Protein AF-A0A7J9K5C7-F1 (afdb_monomer_lite)

pLDDT: mean 89.98, std 9.6, range [55.69, 97.75]

Sequence (106 aa):
MDMNRLLLFCSAHTDCIITEDQETAEIFLHQVDSAAVFHNASTRFCDGARFGLGAEVGISTSRIHARGPVGVEGLLTTRWILKGSGQVVDGDKGVIYTHKDIPIKS

Structure (mmCIF, N/CA/C/O backbone):
data_AF-A0A7J9K5C7-F1
#
_entry.id   AF-A0A7J9K5C7-F1
#
loop_
_atom_site.group_PDB
_atom_site.id
_atom_site.type_symbol
_atom_site.label_atom_id
_atom_site.label_alt_id
_atom_site.label_comp_id
_atom_site.label_asym_id
_atom_site.label_entity_id
_atom_site.label_seq_id
_atom_site.pdbx_PDB_ins_code
_atom_site.Cartn_x
_atom_site.Cartn_y
_atom_site.Cartn_z
_atom_site.occupancy
_atom_site.B_iso_or_equiv
_atom_site.auth_seq_id
_atom_site.auth_comp_id
_atom_site.auth_asym_id
_atom_site.auth_atom_id
_atom_site.pdbx_PDB_model_num
ATOM 1 N N . MET A 1 1 ? -4.927 10.057 26.005 1.00 55.69 1 MET A N 1
ATOM 2 C CA . MET A 1 1 ? -4.087 8.865 25.750 1.00 55.69 1 MET A CA 1
ATOM 3 C C . MET A 1 1 ? -2.728 9.371 25.284 1.00 55.69 1 MET A C 1
ATOM 5 O O . MET A 1 1 ? -2.717 10.280 24.469 1.00 55.69 1 MET A O 1
ATOM 9 N N . ASP A 1 2 ? -1.610 8.904 25.845 1.00 65.50 2 ASP A N 1
ATOM 10 C CA . ASP A 1 2 ? -0.277 9.381 25.433 1.00 65.50 2 ASP A CA 1
ATOM 11 C C . ASP A 1 2 ? 0.201 8.597 24.205 1.00 65.50 2 ASP A C 1
ATOM 13 O O . ASP A 1 2 ? 0.544 7.416 24.316 1.00 65.50 2 ASP A O 1
ATOM 17 N N . MET A 1 3 ? 0.209 9.247 23.038 1.00 68.12 3 MET A N 1
ATOM 18 C CA . MET A 1 3 ? 0.561 8.591 21.780 1.00 68.12 3 MET A CA 1
ATOM 19 C C . MET A 1 3 ? 2.017 8.124 21.713 1.00 68.12 3 MET A C 1
ATOM 21 O O . MET A 1 3 ? 2.315 7.126 21.055 1.00 68.12 3 MET A O 1
ATOM 25 N N . ASN A 1 4 ? 2.917 8.767 22.460 1.00 61.34 4 ASN A N 1
ATOM 26 C CA . ASN A 1 4 ? 4.333 8.404 22.454 1.00 61.34 4 ASN A CA 1
ATOM 27 C C . ASN A 1 4 ? 4.580 7.011 23.042 1.00 61.34 4 ASN A C 1
ATOM 29 O O . ASN A 1 4 ? 5.534 6.335 22.660 1.00 61.34 4 ASN A O 1
ATOM 33 N N . ARG A 1 5 ? 3.711 6.543 23.947 1.00 58.72 5 ARG A N 1
ATOM 34 C CA . ARG A 1 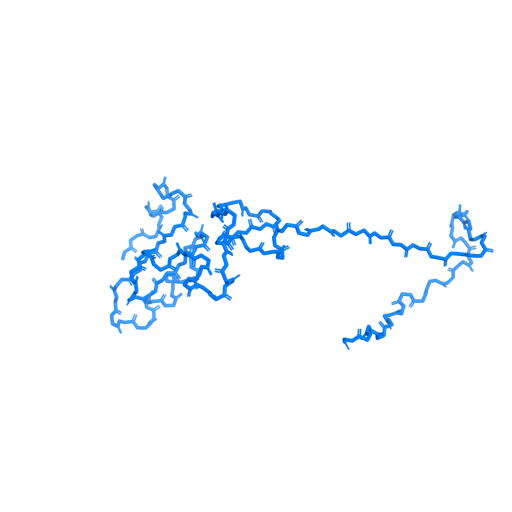5 ? 3.831 5.198 24.526 1.00 58.72 5 ARG A CA 1
ATOM 35 C C . ARG A 1 5 ? 3.410 4.098 23.557 1.00 58.72 5 ARG A C 1
ATOM 37 O O . ARG A 1 5 ? 4.007 3.028 23.581 1.00 58.72 5 ARG A O 1
ATOM 44 N N . LEU A 1 6 ? 2.423 4.351 22.699 1.00 61.91 6 LEU A N 1
ATOM 45 C CA . LEU A 1 6 ? 1.974 3.391 21.683 1.00 61.91 6 LEU A CA 1
ATOM 46 C C . LEU A 1 6 ? 3.061 3.136 20.635 1.00 61.91 6 LEU A C 1
ATOM 48 O O . LEU A 1 6 ? 3.364 1.984 20.334 1.00 61.91 6 LEU A O 1
ATOM 52 N N . LEU A 1 7 ? 3.719 4.198 20.164 1.00 64.50 7 LEU A N 1
ATOM 53 C CA . LEU A 1 7 ? 4.805 4.099 19.184 1.00 64.50 7 LEU A CA 1
ATOM 54 C C . LEU A 1 7 ? 6.032 3.329 19.706 1.00 64.50 7 LEU A C 1
ATOM 56 O O . LEU A 1 7 ? 6.784 2.775 18.910 1.00 64.50 7 LEU A O 1
ATOM 60 N N . LEU A 1 8 ? 6.244 3.283 21.027 1.00 62.56 8 LEU A N 1
ATOM 61 C CA . LEU A 1 8 ? 7.425 2.656 21.627 1.00 62.56 8 LEU A CA 1
ATOM 62 C C . LEU A 1 8 ? 7.285 1.136 21.823 1.00 62.56 8 LEU A C 1
ATOM 64 O O . LEU A 1 8 ? 8.290 0.429 21.828 1.00 62.56 8 LEU A O 1
ATOM 68 N N . PHE A 1 9 ? 6.060 0.633 22.006 1.00 70.69 9 PHE A N 1
ATOM 69 C CA . PHE A 1 9 ? 5.815 -0.770 22.374 1.00 70.69 9 PHE A CA 1
ATOM 70 C C . PHE A 1 9 ? 4.999 -1.561 21.349 1.00 70.69 9 PHE A C 1
ATOM 72 O O . PHE A 1 9 ? 4.896 -2.782 21.482 1.00 70.69 9 PHE A O 1
ATOM 79 N N . CYS A 1 10 ? 4.421 -0.910 20.338 1.00 74.69 10 CYS A N 1
ATOM 80 C CA . CYS A 1 10 ? 3.645 -1.611 19.326 1.00 74.69 10 CYS A CA 1
ATOM 81 C C . CYS A 1 10 ? 4.523 -2.132 18.178 1.00 74.69 10 CYS A C 1
ATOM 83 O O . CYS A 1 10 ? 5.467 -1.479 17.741 1.00 74.69 10 CYS A O 1
ATOM 85 N N . SER A 1 11 ? 4.185 -3.307 17.642 1.00 84.19 11 SER A N 1
ATOM 86 C CA . SER A 1 11 ? 4.871 -3.929 16.497 1.00 84.19 11 SER A CA 1
ATOM 87 C C . SER A 1 11 ? 4.541 -3.281 15.145 1.00 84.19 11 SER A C 1
ATOM 89 O O . SER A 1 11 ? 4.951 -3.793 14.102 1.00 84.19 11 SER A O 1
ATOM 91 N N . ALA A 1 12 ? 3.777 -2.183 15.153 1.00 90.56 12 ALA A N 1
ATOM 92 C CA . ALA A 1 12 ? 3.231 -1.514 13.976 1.00 90.56 12 ALA A CA 1
ATOM 93 C C . ALA A 1 12 ? 2.311 -2.406 13.112 1.00 90.56 12 ALA A C 1
ATOM 95 O O . ALA A 1 12 ? 2.185 -2.182 11.906 1.00 90.56 12 ALA A O 1
ATOM 96 N N . HIS A 1 13 ? 1.670 -3.426 13.702 1.00 93.88 13 HIS A N 1
ATOM 97 C CA . HIS A 1 13 ? 0.780 -4.353 12.992 1.00 93.88 13 HIS A CA 1
ATOM 98 C C . HIS A 1 13 ? -0.662 -3.841 12.915 1.00 93.88 13 HIS A C 1
ATOM 100 O O . HIS A 1 13 ? -1.153 -3.504 11.839 1.00 93.88 13 HIS A O 1
ATOM 106 N N . THR A 1 14 ? -1.380 -3.807 14.038 1.00 94.38 14 THR A N 1
ATOM 107 C CA . THR A 1 14 ? -2.772 -3.342 14.075 1.00 94.38 14 THR A CA 1
ATOM 108 C C . THR A 1 14 ? -3.093 -2.746 15.427 1.00 94.38 14 THR A C 1
ATOM 110 O O . THR A 1 14 ? -2.999 -3.441 16.436 1.00 94.38 14 THR A O 1
ATOM 113 N N . ASP A 1 15 ? -3.544 -1.499 15.422 1.00 94.44 15 ASP A N 1
ATOM 114 C CA . ASP A 1 15 ? -3.931 -0.764 16.621 1.00 94.44 15 ASP A CA 1
ATOM 115 C C . ASP A 1 15 ? -5.356 -0.240 16.494 1.00 94.44 15 ASP A C 1
ATOM 117 O O . ASP A 1 15 ? -5.854 0.011 15.397 1.00 94.44 15 ASP A O 1
ATOM 121 N N . CYS A 1 16 ? -6.032 -0.083 17.628 1.00 95.44 16 CYS A N 1
ATOM 122 C CA . CYS A 1 16 ? -7.396 0.417 17.659 1.00 95.44 16 CYS A CA 1
ATOM 123 C C . CYS A 1 16 ? -7.615 1.366 18.832 1.00 95.44 16 CYS A C 1
ATOM 125 O O . CYS A 1 16 ? -7.111 1.132 19.932 1.00 95.44 16 CYS A O 1
ATOM 127 N N . ILE A 1 17 ? -8.419 2.399 18.590 1.00 95.31 17 ILE A N 1
ATOM 128 C CA . ILE A 1 17 ? -9.000 3.251 19.620 1.00 95.31 17 ILE A CA 1
ATOM 129 C C . ILE A 1 17 ? -10.497 2.977 19.759 1.00 95.31 17 ILE A C 1
ATOM 131 O O . ILE A 1 17 ? -11.215 2.839 18.766 1.00 95.31 17 ILE A O 1
ATOM 135 N N . ILE A 1 18 ? -10.966 2.935 21.007 1.00 96.69 18 ILE A N 1
ATOM 136 C CA . ILE A 1 18 ? -12.391 2.911 21.338 1.00 96.69 18 ILE A CA 1
ATOM 137 C C . ILE A 1 18 ? -12.755 4.263 21.952 1.00 96.69 18 ILE A C 1
ATO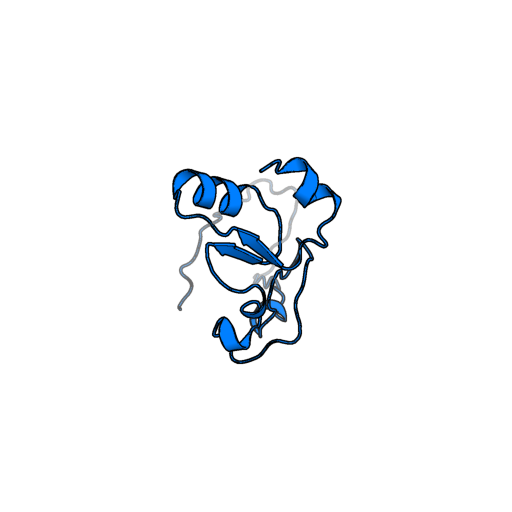M 139 O O . ILE A 1 18 ? -12.270 4.592 23.034 1.00 96.69 18 ILE A O 1
ATOM 143 N N . THR A 1 19 ? -13.554 5.063 21.249 1.00 95.94 19 THR A N 1
ATOM 144 C CA . THR A 1 19 ? -13.964 6.407 21.690 1.00 95.94 19 THR A CA 1
ATOM 145 C C . THR A 1 19 ? -15.248 6.852 20.987 1.00 95.94 19 THR A C 1
ATOM 147 O O . THR A 1 19 ? -15.494 6.476 19.840 1.00 95.94 19 THR A O 1
ATOM 150 N N . GLU A 1 20 ? -16.059 7.663 21.662 1.00 97.75 20 GLU A N 1
ATOM 151 C CA . GLU A 1 20 ? -17.205 8.370 21.064 1.00 97.75 20 GLU A CA 1
ATOM 152 C C . GLU A 1 20 ? -16.834 9.786 20.601 1.00 97.75 20 GLU A C 1
ATOM 154 O O . GLU A 1 20 ? -17.549 10.377 19.797 1.00 97.75 20 GLU A O 1
ATOM 159 N N . ASP A 1 21 ? -15.708 10.326 21.080 1.00 97.75 21 ASP A N 1
ATOM 160 C CA . ASP A 1 21 ? -15.196 11.614 20.620 1.00 97.75 21 ASP A CA 1
ATOM 161 C C . ASP A 1 21 ? -14.515 11.469 19.254 1.00 97.75 21 ASP A C 1
ATOM 163 O O . ASP A 1 21 ? -13.468 10.820 19.130 1.00 97.75 21 ASP A O 1
ATOM 167 N N . GLN A 1 22 ? -15.114 12.100 18.245 1.00 97.38 22 GLN A N 1
ATOM 168 C CA . GLN A 1 22 ? -14.640 12.049 16.869 1.00 97.38 22 GLN A CA 1
ATOM 169 C C . GLN A 1 22 ? -13.291 12.751 16.701 1.00 97.38 22 GLN A C 1
ATOM 171 O O . GLN A 1 22 ? -12.458 12.269 15.943 1.00 97.38 22 GLN A O 1
ATOM 176 N N . GLU A 1 23 ? -13.035 13.849 17.418 1.00 96.94 23 GLU A N 1
ATOM 177 C CA . GLU A 1 23 ? -11.765 14.572 17.291 1.00 96.94 23 GLU A CA 1
ATOM 178 C C . GLU A 1 23 ? -10.600 13.693 17.764 1.00 96.94 23 GLU A C 1
ATOM 180 O O . GLU A 1 23 ? -9.613 13.508 17.049 1.00 96.94 23 GLU A O 1
ATOM 185 N N . THR A 1 24 ? -10.756 13.051 18.925 1.00 94.44 24 THR A N 1
ATOM 186 C CA . THR A 1 24 ? -9.786 12.070 19.422 1.00 94.44 24 THR A CA 1
ATOM 187 C C . THR A 1 24 ? -9.611 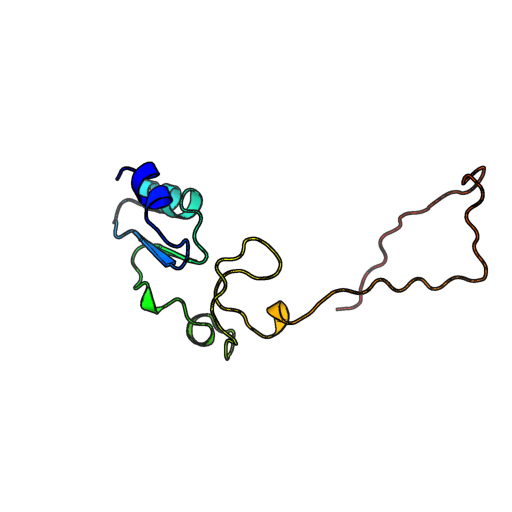10.885 18.464 1.00 94.44 24 THR A C 1
ATOM 189 O O . THR A 1 24 ? -8.486 10.404 18.298 1.00 94.44 24 THR A O 1
ATOM 192 N N . ALA A 1 25 ? -10.688 10.405 17.829 1.00 95.62 25 ALA A N 1
ATOM 193 C CA . ALA A 1 25 ? -10.608 9.311 16.862 1.00 95.62 25 ALA A CA 1
ATOM 194 C C . ALA A 1 25 ? -9.755 9.684 15.641 1.00 95.62 25 ALA A C 1
ATOM 196 O O . ALA A 1 25 ? -8.838 8.939 15.293 1.00 95.62 25 ALA A O 1
ATOM 197 N N . GLU A 1 26 ? -9.997 10.851 15.038 1.00 96.25 26 GLU A N 1
ATOM 198 C CA . GLU A 1 26 ? -9.237 11.330 13.874 1.00 96.25 26 GLU A CA 1
ATOM 199 C C . GLU A 1 26 ? -7.757 11.548 14.209 1.00 96.25 26 GLU A C 1
ATOM 201 O O . GLU A 1 26 ? -6.871 11.125 13.462 1.00 96.25 26 GLU A O 1
ATOM 206 N N . ILE A 1 27 ? -7.466 12.136 15.377 1.00 94.50 27 ILE A N 1
ATOM 207 C CA . ILE A 1 27 ? -6.087 12.314 15.851 1.00 94.50 27 ILE A CA 1
ATOM 208 C C . ILE A 1 27 ? -5.376 10.959 15.946 1.00 94.50 27 ILE A C 1
ATOM 210 O O . ILE A 1 27 ? -4.248 10.821 15.469 1.00 94.50 27 ILE A O 1
ATOM 214 N N . PHE A 1 28 ? -6.024 9.944 16.523 1.00 93.81 28 PHE A N 1
ATOM 215 C CA . PHE A 1 28 ? -5.447 8.604 16.639 1.00 93.81 28 PHE A CA 1
ATOM 216 C C . PHE A 1 28 ? -5.221 7.950 15.270 1.00 93.81 28 PHE A C 1
ATOM 218 O O . PHE A 1 28 ? -4.130 7.442 15.009 1.00 93.81 28 PHE A O 1
ATOM 225 N N . LEU A 1 29 ? -6.223 8.000 14.384 1.00 94.69 29 LEU A N 1
ATOM 226 C CA . LEU A 1 29 ? -6.157 7.427 13.036 1.00 94.69 29 LEU A CA 1
ATOM 227 C C . LEU A 1 29 ? -5.025 8.031 12.193 1.00 94.69 29 LEU A C 1
ATOM 229 O O . LEU A 1 29 ? -4.469 7.341 11.343 1.00 94.69 29 LEU A O 1
ATOM 233 N N . HIS A 1 30 ? -4.670 9.298 12.418 1.00 94.25 30 HIS A N 1
ATOM 234 C CA . HIS A 1 30 ? -3.600 9.978 11.682 1.00 94.25 30 HIS A CA 1
ATOM 235 C C . HIS A 1 30 ? -2.217 9.886 12.334 1.00 94.25 30 HIS A C 1
ATOM 237 O O . HIS A 1 30 ? -1.213 9.940 11.625 1.00 94.25 30 HIS A O 1
ATOM 243 N N . GLN A 1 31 ? -2.132 9.779 13.662 1.00 92.00 31 GLN A N 1
ATOM 244 C CA . GLN A 1 31 ? -0.845 9.778 14.369 1.00 92.00 31 GLN A CA 1
ATOM 245 C C . GLN A 1 31 ? -0.251 8.383 14.577 1.00 92.00 31 GLN A C 1
ATOM 247 O O . GLN A 1 31 ? 0.961 8.257 14.758 1.00 92.00 31 GLN A O 1
ATOM 252 N N . VAL A 1 32 ? -1.075 7.333 14.581 1.00 91.25 32 VAL A N 1
ATOM 253 C CA . VAL A 1 32 ? -0.595 5.959 14.761 1.00 91.25 32 VAL A CA 1
ATOM 254 C C . VAL A 1 32 ? -0.012 5.426 13.458 1.00 91.25 32 VAL A C 1
ATOM 256 O O . VAL A 1 32 ? -0.721 5.221 12.479 1.00 91.25 32 VAL A O 1
ATOM 259 N N . ASP A 1 33 ? 1.285 5.129 13.460 1.00 92.06 33 ASP A N 1
ATOM 260 C CA . ASP A 1 33 ? 1.983 4.583 12.295 1.00 92.06 33 ASP A CA 1
ATOM 261 C C . ASP A 1 33 ? 2.015 3.042 12.303 1.00 92.06 33 ASP A C 1
ATOM 263 O O . ASP A 1 33 ? 3.081 2.421 12.358 1.00 92.06 33 ASP A O 1
ATOM 267 N N . SER A 1 34 ? 0.839 2.419 12.224 1.00 93.69 34 SER A N 1
ATOM 268 C CA . SER A 1 34 ? 0.670 0.960 12.120 1.00 93.69 34 SER A CA 1
ATOM 269 C C . SER A 1 34 ? 0.143 0.555 10.746 1.00 93.69 34 SER A C 1
ATOM 271 O O . SER A 1 34 ? -0.393 1.369 10.002 1.00 93.69 34 SER A O 1
ATOM 273 N N . ALA A 1 35 ? 0.309 -0.716 10.376 1.00 94.50 35 ALA A N 1
ATOM 274 C CA . ALA A 1 35 ? -0.152 -1.229 9.088 1.00 94.50 35 ALA A CA 1
ATOM 275 C C . ALA A 1 35 ? -1.684 -1.180 8.933 1.00 94.50 35 ALA A C 1
ATOM 277 O O . ALA A 1 35 ? -2.184 -1.061 7.817 1.00 94.50 35 ALA A O 1
ATOM 278 N N . ALA A 1 36 ? -2.417 -1.232 10.046 1.00 95.25 36 ALA A N 1
ATOM 279 C CA . ALA A 1 36 ? -3.845 -0.959 10.112 1.00 95.25 36 ALA A CA 1
ATOM 280 C C . ALA A 1 36 ? -4.181 -0.211 11.414 1.00 95.25 36 ALA A C 1
ATOM 282 O O . ALA A 1 36 ? -3.687 -0.576 12.484 1.00 95.25 36 ALA A O 1
ATOM 283 N N . VAL A 1 37 ? -5.027 0.817 11.325 1.00 96.25 37 VAL A N 1
ATOM 284 C CA . VAL A 1 37 ? -5.484 1.612 12.474 1.00 96.25 37 VAL A CA 1
ATOM 285 C C . VAL A 1 37 ? -7.003 1.690 12.440 1.00 96.25 37 VAL A C 1
ATOM 287 O O . VAL A 1 37 ? -7.574 2.067 11.420 1.00 96.25 37 VAL A O 1
ATOM 290 N N . PHE A 1 38 ? -7.658 1.299 13.531 1.00 97.12 38 PHE A N 1
ATOM 291 C CA . PHE A 1 38 ? -9.116 1.186 13.595 1.00 97.12 38 PHE A CA 1
ATOM 292 C C . PHE A 1 38 ? -9.730 2.093 14.661 1.00 97.12 38 PHE A C 1
ATOM 294 O O . PHE A 1 38 ? -9.173 2.285 15.741 1.00 97.12 38 PHE A O 1
ATOM 301 N N . HIS A 1 39 ? -10.943 2.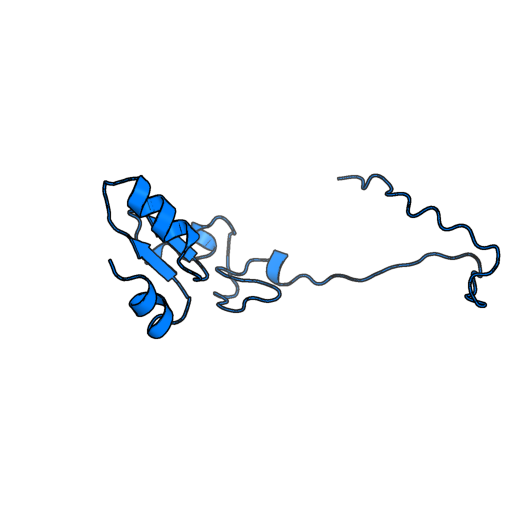565 14.394 1.00 97.75 39 HIS A N 1
ATOM 302 C CA . HIS A 1 39 ? -11.806 3.240 15.361 1.00 97.75 39 HIS A CA 1
ATOM 303 C C . HIS A 1 39 ? -13.035 2.368 15.611 1.00 97.75 39 HIS A C 1
ATOM 305 O O . HIS A 1 39 ? -13.707 1.969 14.664 1.00 97.75 39 HIS A O 1
ATOM 311 N N . ASN A 1 40 ? -13.301 2.032 16.874 1.00 97.62 40 ASN A N 1
ATOM 312 C CA . ASN A 1 40 ? -14.483 1.266 17.292 1.00 97.62 40 ASN A CA 1
ATOM 313 C C . ASN A 1 40 ? -14.688 -0.072 16.543 1.00 97.62 40 ASN A C 1
ATOM 315 O O . ASN A 1 40 ? -15.815 -0.544 16.398 1.00 97.62 40 ASN A O 1
ATOM 319 N N . ALA A 1 41 ? -13.603 -0.718 16.101 1.00 97.44 41 ALA A N 1
ATOM 320 C CA . ALA A 1 41 ? -13.645 -2.002 15.404 1.00 97.44 41 ALA A CA 1
ATOM 321 C C . ALA A 1 41 ? -12.556 -2.955 15.911 1.00 97.44 41 ALA A C 1
ATOM 323 O O . ALA A 1 41 ? -11.440 -2.553 16.231 1.00 97.44 41 ALA A O 1
ATOM 324 N N . SER A 1 42 ? -12.873 -4.250 15.979 1.00 97.25 42 SER A N 1
ATOM 325 C CA . SER A 1 42 ? -11.930 -5.262 16.465 1.00 97.25 42 SER A CA 1
ATOM 326 C C . SER A 1 42 ? -10.649 -5.305 15.623 1.00 97.25 42 SER A C 1
ATOM 328 O O . SER A 1 42 ? -10.704 -5.379 14.398 1.00 97.25 42 SER A O 1
ATOM 330 N N . THR A 1 43 ? -9.484 -5.398 16.267 1.00 95.00 43 THR A N 1
ATOM 331 C CA . THR A 1 43 ? -8.195 -5.599 15.577 1.00 95.00 43 THR A CA 1
ATOM 332 C C . THR A 1 43 ? -8.147 -6.896 14.758 1.00 95.00 43 THR A C 1
ATOM 334 O O . THR A 1 43 ? -7.373 -7.004 13.810 1.00 95.00 43 THR A O 1
ATOM 337 N N . ARG A 1 44 ? -9.032 -7.866 15.041 1.00 94.94 44 ARG A N 1
ATOM 338 C CA . ARG A 1 44 ? -9.198 -9.100 14.252 1.00 94.94 44 ARG A CA 1
ATOM 339 C C . ARG A 1 44 ? -9.726 -8.872 12.832 1.00 94.94 44 ARG A C 1
ATOM 341 O O . ARG A 1 44 ? -9.671 -9.802 12.027 1.00 94.94 44 ARG A O 1
ATOM 348 N N . PHE A 1 45 ? -10.214 -7.671 12.516 1.00 95.88 45 PHE A N 1
ATOM 349 C CA . PHE A 1 45 ? -10.584 -7.308 11.150 1.00 95.88 45 PHE A CA 1
ATOM 350 C C . PHE A 1 45 ? -9.384 -7.165 10.209 1.00 95.88 45 PHE A C 1
ATOM 352 O O . PHE A 1 45 ? -9.594 -7.252 9.006 1.00 95.88 45 PHE A O 1
ATOM 359 N N . CYS A 1 46 ? -8.156 -7.003 10.722 1.00 93.69 46 CYS A N 1
ATOM 360 C CA . CYS A 1 46 ? -6.945 -6.962 9.900 1.00 93.69 46 CYS A CA 1
ATOM 361 C C . CYS A 1 46 ? -6.654 -8.351 9.309 1.00 93.69 46 CYS A C 1
ATOM 363 O O . CYS A 1 46 ? -6.061 -9.206 9.969 1.00 93.69 46 CYS A O 1
ATOM 365 N N . ASP A 1 47 ? -7.193 -8.580 8.113 1.00 94.00 47 ASP A N 1
ATOM 366 C CA . ASP A 1 47 ? -7.211 -9.847 7.382 1.00 94.00 47 ASP A CA 1
ATOM 367 C C . ASP A 1 47 ? -7.661 -9.565 5.940 1.00 94.00 47 ASP A C 1
ATOM 369 O O . ASP A 1 47 ? -8.672 -8.892 5.718 1.00 94.00 47 ASP A O 1
ATOM 373 N N . GLY A 1 48 ? -6.925 -10.069 4.952 1.00 90.62 48 GLY A N 1
ATOM 374 C CA . GLY A 1 48 ? -7.155 -9.766 3.541 1.00 90.62 48 GLY A CA 1
ATOM 375 C C . GLY A 1 48 ? -8.534 -10.161 3.024 1.00 90.62 48 GLY A C 1
ATOM 376 O O . GLY A 1 48 ? -9.109 -9.425 2.221 1.00 90.62 48 GLY A O 1
ATOM 377 N N . ALA A 1 49 ? -9.121 -11.260 3.508 1.00 92.50 49 ALA A N 1
ATOM 378 C CA . ALA A 1 49 ? -10.474 -11.640 3.108 1.00 92.50 49 ALA A CA 1
ATOM 379 C C . ALA A 1 49 ? -11.505 -10.644 3.658 1.00 92.50 49 ALA A C 1
ATOM 381 O O . ALA A 1 49 ? -12.411 -10.225 2.936 1.00 92.50 49 ALA A O 1
ATOM 382 N N . ARG A 1 50 ? -11.332 -10.197 4.910 1.00 93.94 50 ARG A N 1
ATOM 383 C CA . ARG A 1 50 ? -12.192 -9.170 5.529 1.00 93.94 50 ARG A CA 1
ATOM 384 C C . ARG A 1 50 ? -12.026 -7.791 4.886 1.00 93.94 50 ARG A C 1
ATOM 386 O O . ARG A 1 50 ? -12.979 -7.020 4.881 1.00 93.94 50 ARG A O 1
ATOM 393 N N . PHE A 1 51 ? -10.854 -7.501 4.323 1.00 92.31 51 PHE A N 1
ATOM 394 C CA . PHE A 1 51 ? -10.564 -6.264 3.587 1.00 92.31 51 PHE A CA 1
ATOM 395 C C . PHE A 1 51 ? -11.020 -6.307 2.116 1.00 92.31 51 PHE A C 1
ATOM 397 O O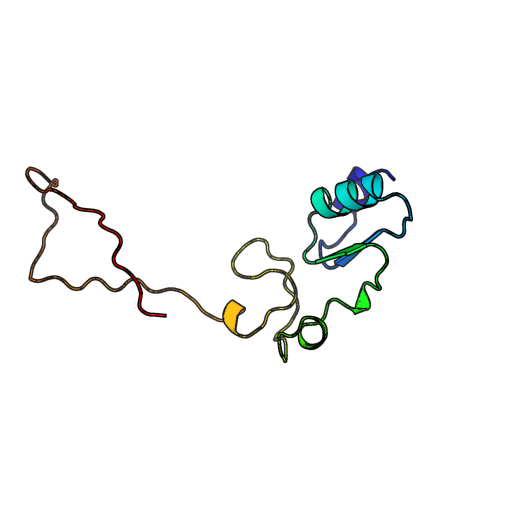 . PHE A 1 51 ? -10.873 -5.318 1.403 1.00 92.31 51 PHE A O 1
ATOM 404 N N . GLY A 1 52 ? -11.583 -7.427 1.647 1.00 92.88 52 GLY A N 1
ATOM 405 C CA . GLY A 1 52 ? -12.076 -7.560 0.273 1.00 92.88 52 GLY A CA 1
ATOM 406 C C . GLY A 1 52 ? -10.999 -7.892 -0.765 1.00 92.88 52 GLY A C 1
ATOM 407 O O . GLY A 1 52 ? -11.267 -7.818 -1.959 1.00 92.88 52 GLY A O 1
ATOM 408 N N . LEU A 1 53 ? -9.803 -8.313 -0.337 1.00 90.62 53 LEU A N 1
ATOM 409 C CA . LEU A 1 53 ? -8.720 -8.765 -1.226 1.00 90.62 53 LEU A CA 1
ATOM 410 C C . LEU A 1 53 ? -8.927 -10.206 -1.733 1.00 90.62 53 LEU A C 1
ATOM 412 O O . LEU A 1 53 ? -8.129 -10.720 -2.514 1.00 90.62 53 LEU A O 1
ATOM 416 N N . GLY A 1 54 ? -9.981 -10.881 -1.265 1.00 91.56 54 GLY A N 1
ATOM 417 C CA . GLY A 1 54 ? -10.261 -12.296 -1.515 1.00 91.56 54 GLY A CA 1
ATOM 418 C C . GLY A 1 54 ? -9.397 -13.217 -0.653 1.00 91.56 54 GLY A C 1
ATOM 419 O O . GLY A 1 54 ? -9.929 -14.003 0.126 1.00 91.56 54 GLY A O 1
ATOM 420 N N . ALA A 1 55 ? -8.077 -13.081 -0.750 1.00 88.56 55 ALA A N 1
ATOM 421 C CA . ALA A 1 55 ? -7.097 -13.774 0.079 1.00 88.56 55 ALA A CA 1
ATOM 422 C C . ALA A 1 55 ? -5.875 -12.879 0.333 1.00 88.56 55 ALA A C 1
ATOM 424 O O . ALA A 1 55 ? -5.672 -11.871 -0.343 1.00 88.56 55 ALA A O 1
ATOM 425 N N . GLU A 1 56 ? -5.042 -13.276 1.290 1.00 93.00 56 GLU A N 1
ATOM 426 C CA . GLU A 1 56 ? -3.734 -12.669 1.530 1.00 93.00 56 GLU A CA 1
ATOM 427 C C . GLU A 1 56 ? -2.637 -13.731 1.532 1.00 93.00 56 GLU A C 1
ATOM 429 O O . GLU A 1 56 ? -2.869 -14.887 1.888 1.00 93.00 56 GLU A O 1
ATOM 434 N N . VAL A 1 57 ? -1.426 -13.320 1.159 1.00 93.38 57 VAL A N 1
ATOM 435 C CA . VAL A 1 57 ? -0.214 -14.118 1.407 1.00 93.38 57 VAL A CA 1
ATOM 436 C C . VAL A 1 57 ? 0.230 -13.975 2.866 1.00 93.38 57 VAL A C 1
ATOM 438 O O . VAL A 1 57 ? 0.793 -14.899 3.447 1.00 93.38 57 VAL A O 1
ATOM 441 N N . GLY A 1 58 ? -0.044 -12.816 3.462 1.00 91.31 58 GLY A N 1
ATOM 442 C CA . GLY A 1 58 ? 0.216 -12.499 4.859 1.00 91.31 58 GLY A CA 1
ATOM 443 C C . GLY A 1 58 ? 0.061 -11.003 5.117 1.00 91.31 58 GLY A C 1
ATOM 444 O O . GLY A 1 58 ? -0.369 -10.252 4.239 1.00 91.31 58 GLY A O 1
ATOM 445 N N . ILE A 1 59 ? 0.454 -10.569 6.315 1.00 90.88 59 ILE A N 1
ATOM 446 C CA . ILE A 1 59 ? 0.385 -9.167 6.737 1.00 90.88 59 ILE A CA 1
ATOM 447 C C . ILE A 1 59 ? 1.802 -8.605 6.854 1.00 90.88 59 ILE A C 1
ATOM 449 O O . ILE A 1 59 ? 2.649 -9.157 7.556 1.00 90.88 59 ILE A O 1
ATOM 453 N N . SER A 1 60 ? 2.057 -7.494 6.166 1.00 94.44 60 SER A N 1
ATOM 454 C CA . SER A 1 60 ? 3.347 -6.803 6.176 1.00 94.44 60 SER A CA 1
ATOM 455 C C . SER A 1 60 ? 3.304 -5.557 7.060 1.00 94.44 60 SER A C 1
ATOM 457 O O . SER A 1 60 ? 2.438 -4.699 6.897 1.00 94.44 60 SER A O 1
ATOM 459 N N . THR A 1 61 ? 4.283 -5.403 7.951 1.00 93.94 61 THR A N 1
ATOM 460 C CA . THR A 1 61 ? 4.529 -4.148 8.689 1.00 93.94 61 THR A CA 1
ATOM 461 C C . THR A 1 61 ? 5.601 -3.272 8.031 1.00 93.94 61 THR A C 1
ATOM 463 O O . THR A 1 61 ? 5.914 -2.192 8.535 1.00 93.94 61 THR A O 1
ATOM 466 N N . SER A 1 62 ? 6.154 -3.704 6.889 1.00 92.62 62 SER A N 1
ATOM 467 C CA . SER A 1 62 ? 7.144 -2.943 6.123 1.00 92.62 62 SER A CA 1
ATOM 468 C C . SER A 1 62 ? 6.555 -1.629 5.611 1.00 92.62 62 SER A C 1
ATOM 470 O O . SER A 1 62 ? 5.414 -1.579 5.163 1.00 92.62 62 SER A O 1
ATOM 472 N N . ARG A 1 63 ? 7.360 -0.561 5.615 1.00 91.88 63 ARG A N 1
ATOM 473 C CA . ARG A 1 63 ? 6.986 0.734 5.016 1.00 91.88 63 ARG A CA 1
ATOM 474 C C . ARG A 1 63 ? 7.295 0.826 3.519 1.00 91.88 63 ARG A C 1
ATOM 476 O O . ARG A 1 63 ? 6.911 1.800 2.883 1.00 91.88 63 ARG A O 1
ATOM 483 N N . ILE A 1 64 ? 7.989 -0.165 2.960 1.00 93.25 64 ILE A N 1
ATOM 484 C CA . ILE A 1 64 ? 8.319 -0.237 1.533 1.00 93.25 64 ILE A CA 1
ATOM 485 C C . ILE A 1 64 ? 7.555 -1.382 0.864 1.00 93.25 64 ILE A C 1
ATOM 487 O O . ILE A 1 64 ? 7.332 -2.422 1.486 1.00 93.25 64 ILE A O 1
ATOM 491 N N . HIS A 1 65 ? 7.229 -1.197 -0.419 1.00 93.50 65 HIS A N 1
ATOM 492 C CA . HIS A 1 65 ? 6.533 -2.146 -1.295 1.00 93.50 65 HIS A CA 1
ATOM 493 C C . HIS A 1 65 ? 5.053 -2.398 -0.955 1.00 93.50 65 HIS A C 1
ATOM 495 O O . HIS A 1 65 ? 4.193 -1.899 -1.675 1.00 93.50 65 HIS A O 1
ATOM 501 N N . ALA A 1 66 ? 4.756 -3.135 0.117 1.00 93.31 66 ALA A N 1
ATOM 502 C CA . ALA A 1 66 ? 3.393 -3.470 0.534 1.00 93.31 66 ALA A CA 1
ATOM 503 C C . ALA A 1 66 ? 3.279 -3.465 2.066 1.00 93.31 66 ALA A C 1
ATOM 505 O O . ALA A 1 66 ? 4.179 -3.953 2.758 1.00 93.31 66 ALA A O 1
ATOM 506 N N . ARG A 1 67 ? 2.170 -2.927 2.592 1.00 94.88 67 ARG A N 1
ATOM 507 C CA . ARG A 1 67 ? 1.906 -2.754 4.030 1.00 94.88 67 ARG A CA 1
ATOM 508 C C . ARG A 1 67 ? 0.448 -3.084 4.352 1.00 94.88 67 ARG A C 1
ATOM 510 O O . ARG A 1 67 ? -0.440 -2.687 3.608 1.00 94.88 67 ARG A O 1
ATOM 517 N N . GLY A 1 68 ? 0.218 -3.783 5.459 1.00 95.38 68 GLY A N 1
ATOM 518 C CA . GLY A 1 68 ? -1.079 -4.356 5.822 1.00 95.38 68 GLY A CA 1
ATOM 519 C C . GLY A 1 68 ? -1.283 -5.736 5.189 1.00 95.38 68 GLY A C 1
ATOM 520 O O . GLY A 1 68 ? -0.298 -6.381 4.816 1.00 95.38 68 GLY A O 1
ATOM 521 N N . PRO A 1 69 ? -2.536 -6.210 5.095 1.00 95.12 69 PRO A N 1
ATOM 522 C CA . PRO A 1 69 ? -2.897 -7.403 4.332 1.00 95.12 69 PRO A CA 1
ATOM 523 C C . PRO A 1 69 ? -2.399 -7.340 2.882 1.00 95.12 69 PRO A C 1
ATOM 525 O O . PRO A 1 69 ? -2.749 -6.426 2.134 1.00 95.12 69 PRO A O 1
ATOM 528 N N . VAL A 1 70 ? -1.570 -8.304 2.475 1.00 95.31 70 VAL A N 1
ATOM 529 C CA . VAL A 1 70 ? -0.929 -8.321 1.151 1.00 95.31 70 VAL A CA 1
ATOM 530 C C . VAL A 1 70 ? -1.683 -9.259 0.207 1.00 95.31 70 VAL A C 1
ATOM 532 O O . VAL A 1 70 ? -1.549 -10.483 0.285 1.00 95.31 70 VAL A O 1
ATOM 535 N N . GLY A 1 71 ? -2.471 -8.665 -0.693 1.00 92.56 71 GLY A N 1
ATOM 536 C CA . GLY A 1 71 ? -3.136 -9.346 -1.811 1.00 92.56 71 GLY A CA 1
ATOM 537 C C . GLY A 1 71 ? -2.267 -9.422 -3.075 1.00 92.56 71 GLY A C 1
ATOM 538 O O . GLY A 1 71 ? -1.062 -9.179 -3.032 1.00 92.56 71 GLY A O 1
ATOM 539 N N . VAL A 1 72 ? -2.886 -9.720 -4.224 1.00 93.75 72 VAL A N 1
ATOM 540 C CA . VAL A 1 72 ? -2.186 -9.927 -5.513 1.00 93.75 72 VAL A CA 1
ATOM 541 C C . VAL A 1 72 ? -1.345 -8.719 -5.937 1.00 93.75 72 VAL A C 1
ATOM 543 O O . VAL A 1 72 ? -0.213 -8.896 -6.376 1.00 93.75 72 VAL A O 1
ATOM 546 N N . GLU A 1 73 ? -1.857 -7.500 -5.755 1.00 91.88 73 GLU A N 1
ATOM 547 C CA . GLU A 1 73 ? -1.147 -6.259 -6.107 1.00 91.88 73 GLU A CA 1
ATOM 548 C C . GLU A 1 73 ? 0.200 -6.123 -5.388 1.00 91.88 73 GLU A C 1
ATOM 550 O O . GLU A 1 73 ? 1.189 -5.685 -5.971 1.00 91.88 73 GLU A O 1
ATOM 555 N N . GLY A 1 74 ? 0.275 -6.575 -4.135 1.00 92.06 74 GLY A N 1
ATOM 556 C CA . GLY A 1 74 ? 1.512 -6.563 -3.359 1.00 92.06 74 GLY A CA 1
ATOM 557 C C . GLY A 1 74 ? 2.509 -7.654 -3.754 1.00 92.06 74 GLY A C 1
ATOM 558 O O . GLY A 1 74 ? 3.536 -7.778 -3.105 1.00 92.06 74 GLY A O 1
ATOM 559 N N . LEU A 1 75 ? 2.223 -8.452 -4.786 1.00 93.44 75 LEU A N 1
ATOM 560 C CA . LEU A 1 75 ? 3.162 -9.403 -5.394 1.00 93.44 75 LEU A CA 1
ATOM 561 C C . LEU A 1 75 ? 3.677 -8.917 -6.754 1.00 93.44 75 LEU A C 1
ATOM 563 O O . LEU A 1 75 ? 4.488 -9.592 -7.393 1.00 93.44 75 LEU A O 1
ATOM 567 N N . LEU A 1 76 ? 3.195 -7.766 -7.221 1.00 94.88 76 LEU A N 1
ATOM 568 C CA . LEU A 1 76 ? 3.596 -7.187 -8.491 1.00 94.88 76 LEU A CA 1
ATOM 569 C C . LEU A 1 76 ? 4.841 -6.316 -8.325 1.00 94.88 76 LEU A C 1
ATOM 571 O O . LEU A 1 76 ? 5.103 -5.719 -7.284 1.00 94.88 76 LEU A O 1
ATOM 575 N N . THR A 1 77 ? 5.613 -6.208 -9.398 1.00 95.94 77 THR A N 1
ATOM 576 C CA . THR A 1 77 ? 6.728 -5.266 -9.501 1.00 95.94 77 THR A CA 1
ATOM 577 C C . THR A 1 77 ? 6.644 -4.525 -10.826 1.00 95.94 77 THR A C 1
ATOM 579 O O . THR A 1 77 ? 5.917 -4.931 -11.736 1.00 95.94 77 THR A O 1
ATOM 582 N N . THR A 1 78 ? 7.377 -3.425 -10.951 1.00 95.38 78 THR A N 1
ATOM 583 C CA . THR A 1 78 ? 7.355 -2.591 -12.150 1.00 95.38 78 THR A CA 1
ATOM 584 C C . THR A 1 78 ? 8.596 -2.824 -13.002 1.00 95.38 78 THR A C 1
ATOM 586 O O . THR A 1 78 ? 9.687 -3.124 -12.518 1.00 95.38 78 THR A O 1
ATOM 589 N N . ARG A 1 79 ? 8.430 -2.684 -14.318 1.00 95.94 79 ARG A N 1
ATOM 590 C CA . ARG A 1 79 ? 9.522 -2.720 -15.290 1.00 95.94 79 ARG A CA 1
ATOM 591 C C . ARG A 1 79 ? 9.356 -1.576 -16.272 1.00 95.94 79 ARG A C 1
ATOM 593 O O . ARG A 1 79 ? 8.273 -1.375 -16.814 1.00 95.94 79 ARG A O 1
ATOM 600 N N . TRP A 1 80 ? 10.459 -0.901 -16.567 1.00 95.56 80 TRP A N 1
ATOM 601 C CA . TRP A 1 80 ? 10.514 0.130 -17.594 1.00 95.56 80 TRP A CA 1
ATOM 602 C C . TRP A 1 80 ? 10.799 -0.485 -18.963 1.00 95.56 80 TRP A C 1
ATOM 604 O O . TRP A 1 80 ? 11.701 -1.310 -19.114 1.00 95.56 80 TRP A O 1
ATOM 614 N N . ILE A 1 81 ? 10.016 -0.087 -19.966 1.00 95.38 81 ILE A N 1
ATOM 615 C CA . ILE A 1 81 ? 10.188 -0.512 -21.357 1.00 95.38 81 ILE A CA 1
ATOM 616 C C . ILE A 1 81 ? 10.309 0.743 -22.215 1.00 95.38 81 ILE A C 1
ATOM 618 O O . ILE A 1 81 ? 9.341 1.482 -22.375 1.00 95.38 81 ILE A O 1
ATOM 622 N N . LEU A 1 82 ? 11.491 0.957 -22.793 1.00 95.38 82 LEU A N 1
ATOM 623 C CA . LEU A 1 82 ? 11.754 2.031 -23.746 1.00 95.38 82 LEU A CA 1
ATOM 624 C C . LEU A 1 82 ? 11.837 1.446 -25.158 1.00 95.38 82 LEU A C 1
ATOM 626 O O . LEU A 1 82 ? 12.589 0.502 -25.399 1.00 95.38 82 LEU A O 1
ATOM 630 N N . LYS A 1 83 ? 11.074 2.008 -26.097 1.00 95.19 83 LYS A N 1
ATOM 631 C CA . LYS A 1 83 ? 11.156 1.663 -27.521 1.00 95.19 83 LYS A CA 1
ATOM 632 C C . LYS A 1 83 ? 11.777 2.827 -28.276 1.00 95.19 83 LYS A C 1
ATOM 634 O O . LYS A 1 83 ? 11.155 3.876 -28.411 1.00 95.19 83 LYS A O 1
ATOM 639 N N . GLY A 1 84 ? 13.001 2.616 -28.738 1.00 93.31 84 GLY A N 1
ATOM 640 C CA . GLY A 1 84 ? 13.747 3.570 -29.542 1.00 93.31 84 GLY A CA 1
ATOM 641 C C . GLY A 1 84 ? 13.889 3.140 -31.002 1.00 93.31 84 GLY A C 1
ATOM 642 O O . GLY A 1 84 ? 13.532 2.032 -31.390 1.00 93.31 84 GLY A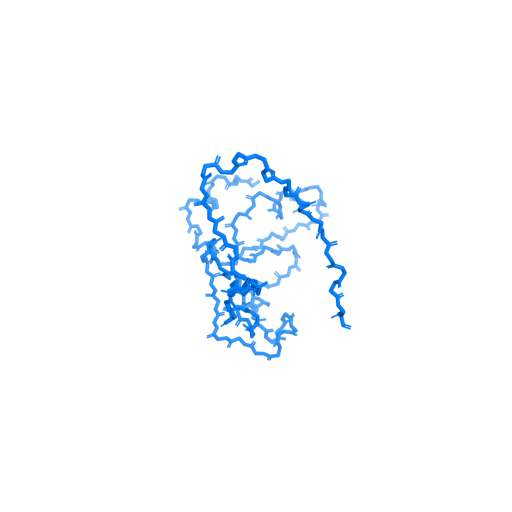 O 1
ATOM 643 N N . SER A 1 85 ? 14.468 4.031 -31.792 1.00 95.56 85 SER A N 1
ATOM 644 C CA . SER A 1 85 ? 14.871 3.866 -33.187 1.00 95.56 85 SER A CA 1
ATOM 645 C C . SER A 1 85 ? 16.366 4.179 -33.378 1.00 95.56 85 SER A C 1
ATOM 647 O O . SER A 1 85 ? 16.759 4.642 -34.444 1.00 95.56 85 SER A O 1
ATOM 649 N N . GLY A 1 86 ? 17.187 3.975 -32.338 1.00 93.25 86 GLY A N 1
ATOM 650 C CA . GLY A 1 86 ? 18.632 4.252 -32.350 1.00 93.25 86 GLY A CA 1
ATOM 651 C C . GLY A 1 86 ? 19.065 5.507 -31.583 1.00 93.25 86 GLY A C 1
ATOM 652 O O . GLY A 1 86 ? 20.125 6.051 -31.868 1.00 93.25 86 GLY A O 1
ATOM 653 N N . GLN A 1 87 ? 18.255 5.992 -30.635 1.00 92.19 87 GLN A N 1
ATOM 654 C CA . GLN A 1 87 ? 18.604 7.132 -29.784 1.00 92.19 87 GLN A CA 1
ATOM 655 C C . GLN A 1 87 ? 19.856 6.825 -28.951 1.00 92.19 87 GLN A C 1
ATOM 657 O O . GLN A 1 87 ? 19.967 5.753 -28.354 1.00 92.19 87 GLN A O 1
ATOM 662 N N . VAL A 1 88 ? 20.762 7.799 -28.885 1.00 89.88 88 VAL A N 1
ATOM 663 C CA . VAL A 1 88 ? 21.989 7.772 -28.081 1.00 89.88 88 VAL A CA 1
ATOM 664 C C . VAL A 1 88 ? 22.044 9.008 -27.184 1.00 89.88 88 VAL A C 1
ATOM 666 O O . VAL A 1 88 ? 21.486 10.047 -27.534 1.00 89.88 88 VAL A O 1
ATOM 669 N N . VAL A 1 89 ? 22.710 8.888 -26.035 1.00 90.62 89 VAL A N 1
ATOM 670 C CA . VAL A 1 89 ? 22.968 10.001 -25.109 1.00 90.62 89 VAL A CA 1
ATOM 671 C C . VAL A 1 89 ? 24.390 10.499 -25.359 1.00 90.62 89 VAL A C 1
ATOM 673 O O . VAL A 1 89 ? 25.343 9.766 -25.107 1.00 90.62 89 VAL A O 1
ATOM 676 N N . ASP A 1 90 ? 24.534 11.727 -25.859 1.00 85.25 90 ASP A N 1
ATOM 677 C CA . ASP A 1 90 ? 25.829 12.390 -26.088 1.00 85.25 90 ASP A CA 1
ATOM 678 C C . ASP A 1 90 ? 25.789 13.832 -25.559 1.00 85.25 90 ASP A C 1
ATOM 680 O O . ASP A 1 90 ? 25.607 14.812 -26.285 1.00 85.25 90 ASP A O 1
ATOM 684 N N . GLY A 1 91 ? 25.840 13.945 -24.229 1.00 83.69 91 GLY A N 1
ATOM 685 C CA . GLY A 1 91 ? 25.812 15.224 -23.512 1.00 83.69 91 GLY A CA 1
ATOM 686 C C . GLY A 1 91 ? 24.513 16.029 -23.653 1.00 83.69 91 GLY A C 1
ATOM 687 O O . GLY A 1 91 ? 24.499 17.194 -23.259 1.00 83.69 91 GLY A O 1
ATOM 688 N N . ASP A 1 92 ? 23.462 15.438 -24.230 1.00 81.50 92 ASP A N 1
ATOM 689 C CA . ASP A 1 92 ? 22.125 16.004 -24.475 1.00 81.50 92 ASP A CA 1
ATOM 690 C C . ASP A 1 92 ? 22.105 17.372 -25.183 1.00 81.50 92 ASP A C 1
ATOM 692 O O . ASP A 1 92 ? 21.104 18.094 -25.174 1.00 81.50 92 ASP A O 1
ATOM 696 N N . LYS A 1 93 ? 23.200 17.751 -25.851 1.00 80.62 93 LYS A N 1
ATOM 697 C CA . LYS A 1 93 ? 23.302 19.054 -26.514 1.00 80.62 93 LYS A CA 1
ATOM 698 C C . LYS A 1 93 ? 22.419 19.081 -27.759 1.00 80.62 93 LYS A C 1
ATOM 700 O O . LYS A 1 93 ? 22.675 18.380 -28.731 1.00 80.62 93 LYS A O 1
ATOM 705 N N . GLY A 1 94 ? 21.394 19.933 -27.736 1.00 78.44 94 GLY A N 1
ATOM 706 C CA . GLY A 1 94 ? 20.439 20.080 -28.840 1.00 78.44 94 GLY A CA 1
ATOM 707 C C . GLY A 1 94 ? 19.310 19.044 -28.844 1.00 78.44 94 GLY A C 1
ATOM 708 O O . GLY A 1 94 ? 18.512 19.031 -29.779 1.00 78.44 94 GLY A O 1
ATOM 709 N N . VAL A 1 95 ? 19.210 18.205 -27.807 1.00 85.25 95 VAL A N 1
ATOM 710 C CA . VAL A 1 95 ? 18.075 17.298 -27.605 1.00 85.25 95 VAL A CA 1
ATOM 711 C C . VAL A 1 95 ? 16.964 18.046 -26.870 1.00 85.25 95 VAL A C 1
ATOM 713 O O . VAL A 1 95 ? 17.200 18.681 -25.846 1.00 85.25 95 VAL A O 1
ATOM 716 N N . ILE A 1 96 ? 15.735 17.962 -27.381 1.00 89.19 96 ILE A N 1
ATOM 717 C CA . ILE A 1 96 ? 14.548 18.516 -26.720 1.00 89.19 96 ILE A CA 1
ATOM 718 C C . ILE A 1 96 ? 13.686 17.347 -26.252 1.00 89.19 96 ILE A C 1
ATOM 720 O O . ILE A 1 96 ? 13.026 16.684 -27.055 1.00 89.19 96 ILE A O 1
ATOM 724 N N . TYR A 1 97 ? 13.691 17.091 -24.945 1.00 92.25 97 TYR A N 1
ATOM 725 C CA . TYR A 1 97 ? 12.779 16.133 -24.334 1.00 92.25 97 TYR A CA 1
ATOM 726 C C . TYR A 1 97 ? 11.371 16.713 -24.268 1.00 92.25 97 TYR A C 1
ATOM 728 O O . TYR A 1 97 ? 11.171 17.865 -23.889 1.00 92.25 97 TYR A O 1
ATOM 736 N N . THR A 1 98 ? 10.376 15.905 -24.619 1.00 93.69 98 THR A N 1
ATOM 737 C CA . THR A 1 98 ? 8.976 16.339 -24.568 1.00 93.69 98 THR A CA 1
ATOM 738 C C . THR A 1 98 ? 8.327 16.061 -23.218 1.00 93.69 98 THR A C 1
ATOM 740 O O . THR A 1 98 ? 7.383 16.762 -22.873 1.00 93.69 98 THR A O 1
ATOM 743 N N . HIS A 1 99 ? 8.799 15.033 -22.490 1.00 92.50 99 HIS A N 1
ATOM 744 C CA . HIS A 1 99 ? 8.216 14.520 -21.236 1.00 92.50 99 HIS A CA 1
ATOM 745 C C . HIS A 1 99 ? 6.681 14.479 -21.252 1.00 92.50 99 HIS A C 1
ATOM 747 O O . HIS A 1 99 ? 6.017 14.764 -20.261 1.00 92.50 99 HIS A O 1
ATOM 753 N N . LYS A 1 100 ? 6.111 14.177 -22.421 1.00 93.88 100 LYS A N 1
ATOM 754 C CA . LYS A 1 100 ? 4.674 14.243 -22.625 1.00 93.88 100 LYS A CA 1
ATOM 755 C C . LYS A 1 100 ? 4.044 12.964 -22.101 1.00 93.88 100 LYS A C 1
ATOM 757 O O . LYS A 1 100 ? 4.274 11.899 -22.674 1.00 93.88 100 LYS A O 1
ATOM 762 N N . ASP A 1 101 ? 3.203 13.093 -21.084 1.00 93.25 101 ASP A N 1
ATOM 763 C CA . ASP A 1 101 ? 2.362 11.991 -20.635 1.00 93.25 101 ASP A CA 1
ATOM 764 C C . ASP A 1 101 ? 1.407 11.572 -21.754 1.00 93.25 101 ASP A C 1
ATOM 766 O O . ASP A 1 101 ? 0.764 12.393 -22.421 1.00 93.25 101 ASP A O 1
ATOM 770 N N . ILE A 1 102 ? 1.341 10.265 -21.987 1.00 91.44 102 ILE A N 1
ATOM 771 C CA . ILE A 1 102 ? 0.468 9.665 -22.990 1.00 91.44 102 ILE A CA 1
ATOM 772 C C . ILE A 1 102 ? -0.681 8.988 -22.241 1.00 91.44 102 ILE A C 1
ATOM 774 O O . ILE A 1 102 ? -0.410 8.231 -21.306 1.00 91.44 102 ILE A O 1
ATOM 778 N N . PRO A 1 103 ? -1.949 9.210 -22.637 1.00 91.69 103 PRO A N 1
ATOM 779 C CA . PRO A 1 103 ? -3.078 8.542 -22.007 1.00 91.69 103 PRO A CA 1
ATOM 780 C C . PRO A 1 103 ? -2.915 7.021 -22.061 1.00 91.69 103 PRO A C 1
ATOM 782 O O . PRO A 1 103 ? -2.760 6.439 -23.138 1.00 91.69 103 PRO A O 1
ATOM 785 N N . ILE A 1 104 ? -2.967 6.380 -20.897 1.00 89.56 104 ILE A N 1
ATOM 786 C CA . ILE A 1 104 ? -3.005 4.924 -20.789 1.00 89.56 104 ILE A CA 1
ATOM 787 C C . ILE A 1 104 ? -4.454 4.498 -21.032 1.00 89.56 104 ILE A C 1
ATOM 789 O O . ILE A 1 104 ? -5.375 5.062 -20.442 1.00 89.56 104 ILE A O 1
ATOM 793 N N . LYS A 1 105 ? -4.673 3.522 -21.919 1.00 81.50 105 LYS A N 1
ATOM 794 C CA . LYS A 1 105 ? -5.987 2.881 -22.030 1.00 81.50 105 LYS A CA 1
ATOM 795 C C . LYS A 1 105 ? -6.186 2.006 -20.794 1.00 81.50 105 LYS A C 1
ATOM 797 O O . LYS A 1 105 ? -5.415 1.068 -20.605 1.00 81.50 105 LYS A O 1
ATOM 802 N N . SER A 1 106 ? -7.177 2.361 -19.983 1.00 63.47 106 SER A N 1
ATOM 803 C CA . SER A 1 106 ? -7.728 1.531 -18.909 1.00 63.47 106 SER A CA 1
ATOM 804 C C . SER A 1 106 ? -8.528 0.369 -19.477 1.00 63.47 106 SER A C 1
ATOM 806 O O . SER A 1 106 ? -9.290 0.642 -20.437 1.00 63.47 106 SER A O 1
#

Foldseek 3Di:
DDLVVCVVPDPLAEEEDEDPDPVVQVCQQPSRNHLYYYYPDDSVCQACVSVVLVHAPDADRDPPQDHTGHHPSSVDDDDDDDDDPDDDDDPCVPPDDPPDDDDDDD

InterPro domains:
  IPR016161 Aldehyde/histidinol dehydrogenase [SSF53720] (11-88)
  IPR016162 Aldehyde dehydrogenase, N-terminal [G3DSA:3.40.605.10] (48-86)
  IPR016163 Aldehyde dehydrogenase, C-terminal [G3DSA:3.40.309.10] (10-47)

Radius of gyration: 21.84 Å; chains: 1; bounding box: 43×34×59 Å

Organism: NCBI:txid34283

Secondary structure (DSSP, 8-state):
--HHHHHHH--SSEEEE--S-HHHHHHHHHH--SSEEEESS-GGG-STTTTTSS--SEEE--SSS--EEE-GGGG---------SS---STTTT------------